Protein AF-A0A7L2IRP9-F1 (afdb_monomer_lite)

Organism: NCBI:txid91796

Sequence (71 aa):
LYQVPRNQTKLTIMLEKLGMNYDGRPHSGLDDSKNIARIAVRIMHAGQLMTVSSLAPLEGAPAPQMPRYRN

Radius of gyration: 16.25 Å; chains: 1; bounding box: 45×34×26 Å

Secondary structure (DSSP, 8-state):
-----GGG-SHHHHHHHTT-PPPS-TT-HHHHHHHHHHHHHHHHHTT-----S--S--PPPPPP-PPPP--

Foldseek 3Di:
DPDDPPVCPDLQSLQVVLVHHQPDDPPPPVSSVVSVVVSVVSCVVVVNPDPPPPVDDDDDDDDDDDDDDDD

pLDDT: mean 87.38, std 13.83, range [46.97, 98.38]

InterPro domains:
  IPR036397 Ribonuclease H superfamily [G3DSA:3.30.420.10] (1-70)
  IPR051274 3'-5' Exoribonuclease [PTHR23044] (6-54)

Structure (mmCIF, N/CA/C/O backbone):
data_AF-A0A7L2IRP9-F1
#
_entry.id   AF-A0A7L2IRP9-F1
#
loop_
_atom_site.group_PDB
_atom_site.id
_atom_site.type_symbol
_atom_site.label_atom_id
_atom_site.label_alt_id
_atom_site.label_comp_id
_atom_site.label_asym_id
_atom_site.label_entity_id
_atom_site.label_seq_id
_atom_site.pdbx_PDB_ins_code
_atom_site.Cartn_x
_atom_site.Cartn_y
_atom_site.Cartn_z
_atom_site.occupancy
_atom_site.B_iso_or_equiv
_atom_site.auth_seq_id
_atom_site.auth_comp_id
_atom_site.auth_asym_id
_atom_site.auth_atom_id
_atom_site.pdbx_PDB_model_num
ATOM 1 N N . LEU A 1 1 ? -13.617 1.979 14.332 1.00 60.25 1 LEU A N 1
ATOM 2 C CA . LEU A 1 1 ? -12.186 2.366 14.377 1.00 60.25 1 LEU A CA 1
ATOM 3 C C . LEU A 1 1 ? -11.350 1.103 14.493 1.00 60.25 1 LEU A C 1
ATOM 5 O O . LEU A 1 1 ? -11.569 0.355 15.437 1.00 60.25 1 LEU A O 1
ATOM 9 N N . TYR A 1 2 ? -10.446 0.829 13.549 1.00 71.94 2 TYR A N 1
ATOM 10 C CA . TYR A 1 2 ? -9.544 -0.323 13.655 1.00 71.94 2 TYR A CA 1
ATOM 11 C C . TYR A 1 2 ? -8.460 -0.020 14.699 1.00 71.94 2 TYR A C 1
ATOM 13 O O . TYR A 1 2 ? -7.389 0.474 14.363 1.00 71.94 2 TYR A O 1
ATOM 21 N N . GLN A 1 3 ? -8.751 -0.267 15.976 1.00 80.75 3 GLN A N 1
ATOM 22 C CA . GLN A 1 3 ? -7.742 -0.257 17.035 1.00 80.75 3 GLN A CA 1
ATOM 23 C C . GLN A 1 3 ? -7.159 -1.662 17.139 1.00 80.75 3 GLN A C 1
ATOM 25 O O . GLN A 1 3 ? -7.819 -2.589 17.603 1.00 80.75 3 GLN A O 1
ATOM 30 N N . VAL A 1 4 ? -5.941 -1.833 16.634 1.00 85.56 4 VAL A N 1
ATOM 31 C CA . VAL A 1 4 ? -5.240 -3.120 16.626 1.00 85.56 4 VAL A CA 1
ATOM 32 C C . VAL A 1 4 ? -3.825 -2.922 17.173 1.00 85.56 4 VAL A C 1
ATOM 34 O O . VAL A 1 4 ? -3.224 -1.875 16.919 1.00 85.56 4 VAL A O 1
ATOM 37 N N . PRO A 1 5 ? -3.256 -3.885 17.916 1.00 90.88 5 PRO A N 1
ATOM 38 C CA . PRO A 1 5 ? -1.871 -3.782 18.357 1.00 90.88 5 PRO A CA 1
ATOM 39 C C . PRO A 1 5 ? -0.909 -3.765 17.154 1.00 90.88 5 PRO A C 1
ATOM 41 O O . PRO A 1 5 ? -1.203 -4.333 16.101 1.00 90.88 5 PRO A O 1
ATOM 44 N N . ARG A 1 6 ? 0.275 -3.149 17.299 1.00 89.56 6 ARG A N 1
ATOM 45 C CA . ARG A 1 6 ? 1.258 -2.978 16.201 1.00 89.56 6 ARG A CA 1
ATOM 46 C C . ARG A 1 6 ? 1.688 -4.298 15.546 1.00 89.56 6 ARG A C 1
ATOM 48 O O . ARG A 1 6 ? 2.012 -4.333 14.365 1.00 89.56 6 ARG A O 1
ATOM 55 N N . ASN A 1 7 ? 1.670 -5.410 16.279 1.00 90.81 7 ASN A N 1
ATOM 56 C CA . ASN A 1 7 ? 1.978 -6.726 15.707 1.00 90.81 7 ASN A CA 1
ATOM 57 C C . ASN A 1 7 ? 0.936 -7.202 14.667 1.00 90.81 7 ASN A C 1
ATOM 59 O O . ASN A 1 7 ? 1.235 -8.111 13.897 1.00 90.81 7 ASN A O 1
ATOM 63 N N . GLN A 1 8 ? -0.239 -6.564 14.603 1.00 90.00 8 GLN A N 1
ATOM 64 C CA . GLN A 1 8 ? -1.317 -6.823 13.645 1.00 90.00 8 GLN A CA 1
ATOM 65 C C . GLN A 1 8 ? -1.367 -5.808 12.488 1.00 90.00 8 GLN A C 1
ATOM 67 O O . GLN A 1 8 ? -2.322 -5.820 11.715 1.00 90.00 8 GLN A O 1
ATOM 72 N N . THR A 1 9 ? -0.357 -4.943 12.334 1.00 93.38 9 THR A N 1
ATOM 73 C CA . THR A 1 9 ? -0.266 -3.976 11.221 1.00 93.38 9 THR A CA 1
ATOM 74 C C . THR A 1 9 ? 0.712 -4.421 10.127 1.00 93.38 9 THR A C 1
ATOM 76 O O . THR A 1 9 ? 1.245 -3.593 9.392 1.00 93.38 9 THR A O 1
ATOM 79 N N . LYS A 1 10 ? 1.008 -5.724 10.029 1.00 96.31 10 LYS A N 1
ATOM 80 C CA . LYS A 1 10 ? 1.763 -6.277 8.891 1.00 96.31 10 LYS A CA 1
ATOM 81 C C . LYS A 1 10 ? 0.880 -6.254 7.641 1.00 96.31 10 LYS A C 1
ATOM 83 O O . LYS A 1 10 ? -0.308 -6.534 7.753 1.00 96.31 10 LYS A O 1
ATOM 88 N N . LEU A 1 11 ? 1.461 -6.001 6.465 1.00 95.94 11 LEU A N 1
ATOM 89 C CA . LEU A 1 11 ? 0.723 -5.857 5.199 1.00 95.94 11 LEU A CA 1
ATOM 90 C C . LEU A 1 11 ? -0.258 -7.013 4.935 1.00 95.94 11 LEU A C 1
ATOM 92 O O . LEU A 1 11 ? -1.432 -6.776 4.673 1.00 95.94 11 LEU A O 1
ATOM 96 N N . THR A 1 12 ? 0.199 -8.257 5.074 1.00 96.50 12 THR A N 1
ATOM 97 C CA . THR A 1 12 ? -0.638 -9.449 4.873 1.00 96.50 12 THR A CA 1
ATOM 98 C C . THR A 1 12 ? -1.792 -9.537 5.874 1.00 96.50 12 THR A C 1
ATOM 100 O O . THR A 1 12 ? -2.918 -9.799 5.471 1.00 96.50 12 THR A O 1
ATOM 103 N N . ILE A 1 13 ? -1.542 -9.231 7.153 1.00 96.44 13 ILE A N 1
ATOM 104 C CA . ILE A 1 13 ? -2.574 -9.210 8.205 1.00 96.44 13 ILE A CA 1
ATOM 105 C C . ILE A 1 13 ? -3.593 -8.098 7.937 1.00 96.44 13 ILE A C 1
ATOM 107 O O . ILE A 1 13 ? -4.789 -8.280 8.138 1.00 96.44 13 ILE A O 1
ATOM 111 N N . MET A 1 14 ? -3.134 -6.927 7.493 1.00 96.19 14 MET A N 1
ATOM 112 C CA . MET A 1 14 ? -4.024 -5.815 7.165 1.00 96.19 14 MET A CA 1
ATOM 113 C C . MET A 1 14 ? -4.947 -6.162 5.997 1.00 96.19 14 MET A C 1
ATOM 115 O O . MET A 1 14 ? -6.137 -5.875 6.075 1.00 96.19 14 MET A O 1
ATOM 119 N N . LEU A 1 15 ? -4.421 -6.800 4.946 1.00 96.81 15 LEU A N 1
ATOM 120 C CA . LEU A 1 15 ? -5.226 -7.296 3.827 1.00 96.81 15 LEU A CA 1
ATOM 121 C C . LEU A 1 15 ? -6.261 -8.316 4.308 1.00 96.81 15 LEU A C 1
ATOM 123 O O . LEU A 1 15 ? -7.449 -8.129 4.062 1.00 96.81 15 LEU A O 1
ATOM 127 N N . GLU A 1 16 ? -5.828 -9.323 5.068 1.00 95.81 16 GLU A N 1
ATOM 128 C CA . GLU A 1 16 ? -6.699 -10.366 5.619 1.00 95.81 16 GLU A CA 1
ATOM 129 C C . GLU A 1 16 ? -7.848 -9.767 6.444 1.00 95.81 16 GLU A C 1
ATOM 131 O O . GLU A 1 16 ? -9.017 -10.066 6.205 1.00 95.81 16 GLU A O 1
ATOM 136 N N . LYS A 1 17 ? -7.542 -8.836 7.357 1.00 93.12 17 LYS A N 1
ATOM 137 C CA . LYS A 1 17 ? -8.548 -8.146 8.181 1.00 93.12 17 LYS A CA 1
ATOM 138 C C . LYS A 1 17 ? -9.531 -7.300 7.378 1.00 93.12 17 LYS A C 1
ATOM 140 O O . LYS A 1 17 ? -10.639 -7.053 7.846 1.00 93.12 17 LYS A O 1
ATOM 145 N N . LEU A 1 18 ? -9.128 -6.834 6.200 1.00 93.31 18 LEU A N 1
ATOM 146 C CA . LEU A 1 18 ? -9.986 -6.094 5.279 1.00 93.31 18 LEU A CA 1
ATOM 147 C C . LEU A 1 18 ? -10.734 -7.013 4.299 1.00 93.31 18 LEU A C 1
ATOM 149 O O . LEU A 1 18 ? -11.476 -6.502 3.457 1.00 93.31 18 LEU A O 1
ATOM 153 N N . GLY A 1 19 ? -10.568 -8.338 4.404 1.00 95.12 19 GLY A N 1
ATOM 154 C CA . GLY A 1 19 ? -11.157 -9.316 3.486 1.00 95.12 19 GLY A CA 1
ATOM 155 C C . GLY A 1 19 ? -10.523 -9.285 2.094 1.00 95.12 19 GLY A C 1
ATOM 156 O O . GLY A 1 19 ? -11.201 -9.526 1.098 1.00 95.12 19 GLY A O 1
ATOM 157 N N . MET A 1 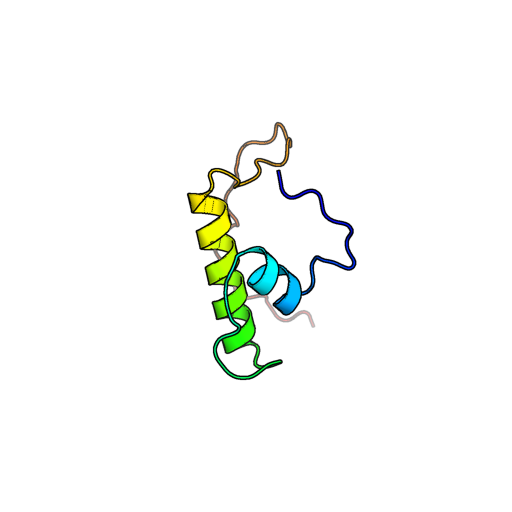20 ? -9.244 -8.919 2.010 1.00 96.75 20 MET A N 1
ATOM 158 C CA . MET A 1 20 ? -8.484 -8.766 0.772 1.00 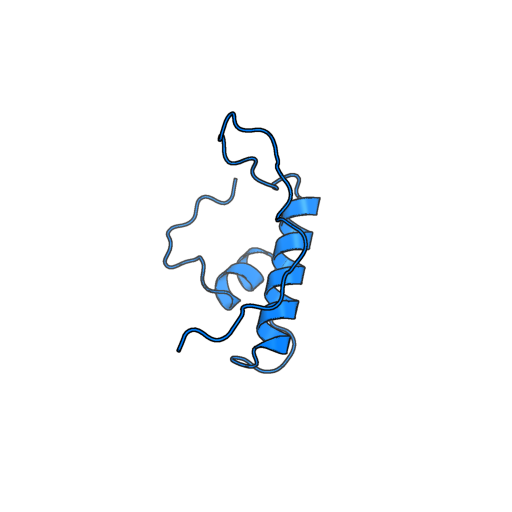96.75 20 MET A CA 1
ATOM 159 C C . MET A 1 20 ? -7.347 -9.789 0.706 1.00 96.75 20 MET A C 1
ATOM 161 O O . MET A 1 20 ? -6.785 -10.174 1.728 1.00 96.75 20 MET A O 1
ATOM 165 N N . ASN A 1 21 ? -6.959 -10.174 -0.510 1.00 97.50 21 ASN A N 1
ATOM 166 C CA . ASN A 1 21 ? -5.795 -11.024 -0.759 1.00 97.50 21 ASN A CA 1
ATOM 167 C C . ASN A 1 21 ? -4.591 -10.194 -1.214 1.00 97.50 21 ASN A C 1
ATOM 169 O O . ASN A 1 21 ? -4.746 -9.096 -1.759 1.00 97.50 21 ASN A O 1
ATOM 173 N N . TYR A 1 22 ? -3.394 -10.739 -1.002 1.00 97.94 22 TYR A N 1
ATOM 174 C CA . TYR A 1 22 ? -2.167 -10.180 -1.557 1.00 97.94 22 TYR A CA 1
ATOM 175 C C . TYR A 1 22 ? -2.105 -10.440 -3.063 1.00 97.94 22 TYR A C 1
ATOM 177 O O . TYR A 1 22 ? -2.197 -11.589 -3.493 1.00 97.94 22 TYR A O 1
ATOM 185 N N . ASP A 1 23 ? -1.892 -9.382 -3.845 1.00 97.69 23 ASP A N 1
ATOM 186 C CA . ASP A 1 23 ? -1.706 -9.485 -5.294 1.00 97.69 23 ASP A CA 1
ATOM 187 C C . ASP A 1 23 ? -0.213 -9.360 -5.646 1.00 97.69 23 ASP A C 1
ATOM 189 O O . ASP A 1 23 ? 0.434 -8.395 -5.235 1.00 97.69 23 ASP A O 1
ATOM 193 N N . GLY A 1 24 ? 0.325 -10.287 -6.446 1.00 97.06 24 GLY A N 1
ATOM 194 C CA . GLY A 1 24 ? 1.702 -10.231 -6.961 1.00 97.06 24 GLY A CA 1
ATOM 195 C C . GLY A 1 24 ? 2.723 -11.021 -6.135 1.00 97.06 24 GLY A C 1
ATOM 196 O O . GLY A 1 24 ? 2.379 -12.010 -5.485 1.00 97.06 24 GLY A O 1
ATOM 197 N N . ARG A 1 25 ? 3.999 -10.609 -6.182 1.00 97.44 25 ARG A N 1
ATOM 198 C CA . ARG A 1 25 ? 5.097 -11.309 -5.492 1.00 97.44 25 ARG A CA 1
ATOM 199 C C . ARG A 1 25 ? 5.456 -10.619 -4.169 1.00 97.44 25 ARG A C 1
ATOM 201 O O . ARG A 1 25 ? 5.933 -9.486 -4.213 1.00 97.44 25 ARG A O 1
ATOM 208 N N . PRO A 1 26 ? 5.368 -11.309 -3.015 1.00 94.88 26 PRO A N 1
ATOM 209 C CA . PRO A 1 26 ? 5.839 -10.774 -1.740 1.00 94.88 26 PRO A CA 1
ATOM 210 C C . PRO A 1 26 ? 7.272 -10.235 -1.815 1.00 94.88 26 PRO A C 1
ATO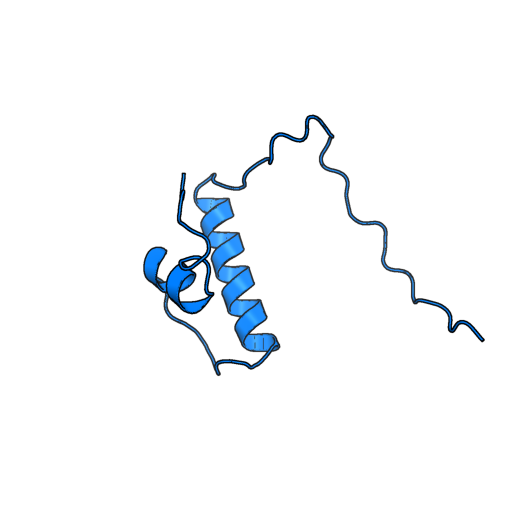M 212 O O . PRO A 1 26 ? 8.138 -10.840 -2.458 1.00 94.88 26 PRO A O 1
ATOM 215 N N . HIS A 1 27 ? 7.520 -9.110 -1.141 1.00 94.31 27 HIS A N 1
ATOM 216 C CA . HIS A 1 27 ? 8.811 -8.408 -1.112 1.00 94.31 27 HIS A CA 1
ATOM 217 C C . HIS A 1 27 ? 9.235 -7.776 -2.453 1.00 94.31 27 HIS A C 1
ATOM 219 O O . HIS A 1 27 ? 10.376 -7.337 -2.599 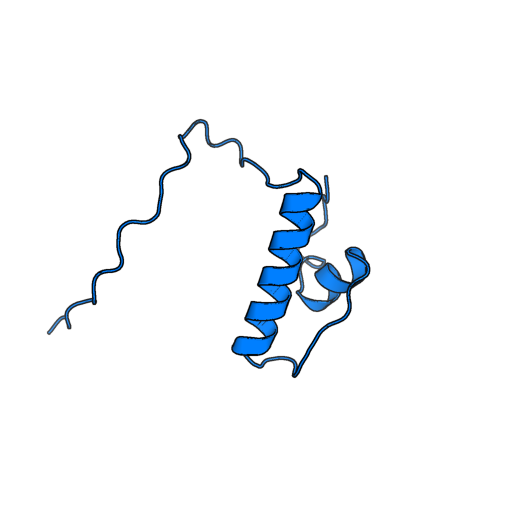1.00 94.31 27 HIS A O 1
ATOM 225 N N . SER A 1 28 ? 8.339 -7.727 -3.444 1.00 97.62 28 SER A N 1
ATOM 226 C CA . SER A 1 28 ? 8.467 -6.849 -4.609 1.00 97.62 28 SER A CA 1
ATOM 227 C C . SER A 1 28 ? 7.973 -5.455 -4.226 1.00 97.62 28 SER A C 1
ATOM 229 O O . SER A 1 28 ? 6.788 -5.277 -3.953 1.00 97.62 28 SER A O 1
ATOM 231 N N . GLY A 1 29 ? 8.851 -4.446 -4.244 1.00 98.00 29 GLY A N 1
ATOM 232 C CA . GLY A 1 29 ? 8.487 -3.086 -3.821 1.00 98.00 29 GLY A CA 1
ATOM 233 C C . GLY A 1 29 ? 7.309 -2.489 -4.603 1.00 98.00 29 GLY A C 1
ATOM 234 O O . GLY A 1 29 ? 6.491 -1.767 -4.032 1.00 98.00 29 GLY A O 1
ATOM 235 N N . LEU A 1 30 ? 7.177 -2.831 -5.890 1.00 98.25 30 LEU A N 1
ATOM 236 C CA . LEU A 1 30 ? 6.048 -2.410 -6.723 1.00 98.25 30 LEU A CA 1
ATOM 237 C C . LEU A 1 30 ? 4.734 -3.073 -6.288 1.00 98.25 30 LEU A C 1
ATOM 239 O O . LEU A 1 30 ? 3.712 -2.394 -6.186 1.00 98.25 30 LEU A O 1
ATOM 243 N N . ASP A 1 31 ? 4.746 -4.380 -6.033 1.00 98.06 31 ASP A N 1
ATOM 244 C CA . ASP A 1 31 ? 3.534 -5.114 -5.657 1.00 98.06 31 ASP A CA 1
ATOM 245 C C . ASP A 1 31 ? 3.117 -4.791 -4.219 1.00 98.06 31 ASP A C 1
ATOM 247 O O . ASP A 1 31 ? 1.935 -4.562 -3.956 1.00 98.06 31 ASP A O 1
ATOM 251 N N . ASP A 1 32 ? 4.075 -4.636 -3.303 1.00 98.00 32 ASP A N 1
ATOM 252 C CA . ASP A 1 32 ? 3.814 -4.149 -1.947 1.00 98.00 32 ASP A CA 1
ATOM 253 C C . ASP A 1 32 ? 3.167 -2.755 -1.988 1.00 98.00 32 ASP A C 1
ATOM 255 O O . ASP A 1 32 ? 2.148 -2.525 -1.334 1.00 98.00 32 ASP A O 1
ATOM 259 N N . SER A 1 33 ? 3.681 -1.850 -2.831 1.00 98.38 33 SER A N 1
ATOM 260 C CA . SER A 1 33 ? 3.125 -0.499 -3.008 1.00 98.38 33 SER A CA 1
ATOM 261 C C . SER A 1 33 ? 1.691 -0.517 -3.552 1.00 98.38 33 SER A C 1
ATOM 263 O O . SER A 1 33 ? 0.842 0.232 -3.065 1.00 98.38 33 SER A O 1
ATOM 265 N N . LYS A 1 34 ? 1.374 -1.400 -4.512 1.00 98.25 34 LYS A N 1
ATOM 266 C CA . LYS A 1 34 ? -0.003 -1.587 -5.012 1.00 98.25 34 LYS A CA 1
ATOM 267 C C . LYS A 1 34 ? -0.942 -2.089 -3.915 1.00 98.25 34 LYS A C 1
ATOM 269 O O . LYS A 1 34 ? -2.054 -1.582 -3.781 1.00 98.25 34 LYS A O 1
ATOM 274 N N . ASN A 1 35 ? -0.507 -3.056 -3.109 1.00 98.31 35 ASN A N 1
ATOM 275 C CA . ASN A 1 35 ? -1.312 -3.573 -2.003 1.00 98.31 35 ASN A CA 1
ATOM 276 C C . ASN A 1 35 ? -1.531 -2.515 -0.906 1.00 98.31 35 ASN A C 1
ATOM 278 O O . ASN A 1 35 ? -2.649 -2.369 -0.414 1.00 98.31 35 ASN A O 1
ATOM 282 N N . ILE A 1 36 ? -0.512 -1.713 -0.583 1.00 97.88 36 ILE A N 1
ATOM 283 C CA . ILE A 1 36 ? -0.641 -0.571 0.335 1.00 97.88 36 ILE A CA 1
ATOM 284 C C . ILE A 1 36 ? -1.640 0.459 -0.214 1.00 97.88 36 ILE A C 1
ATOM 286 O O . ILE A 1 36 ? -2.507 0.924 0.525 1.00 97.88 36 ILE A O 1
ATOM 290 N N . ALA A 1 37 ? -1.581 0.776 -1.511 1.00 97.62 37 ALA A N 1
ATOM 291 C CA . ALA A 1 37 ? -2.533 1.688 -2.142 1.00 97.62 37 ALA A CA 1
ATOM 292 C C . ALA A 1 37 ? -3.978 1.162 -2.061 1.00 97.62 37 ALA A C 1
ATOM 294 O O . ALA A 1 37 ? -4.893 1.916 -1.730 1.00 97.62 37 ALA A O 1
ATOM 295 N N . ARG A 1 38 ? -4.192 -0.142 -2.282 1.00 97.31 38 ARG A N 1
ATOM 296 C CA . ARG A 1 38 ? -5.510 -0.791 -2.138 1.00 97.31 38 ARG A CA 1
ATOM 297 C C . ARG A 1 38 ? -6.061 -0.671 -0.715 1.00 97.31 38 ARG A C 1
ATOM 299 O O . ARG A 1 38 ? -7.237 -0.350 -0.541 1.00 97.31 38 ARG A O 1
ATOM 306 N N . ILE A 1 39 ? -5.213 -0.871 0.296 1.00 95.81 39 ILE A N 1
ATOM 307 C CA . ILE A 1 39 ? -5.572 -0.648 1.703 1.00 95.81 39 ILE A CA 1
ATOM 308 C C . ILE A 1 39 ? -5.972 0.814 1.928 1.00 95.81 39 ILE A C 1
ATOM 310 O O . ILE A 1 39 ? -7.024 1.070 2.514 1.00 95.81 39 ILE A O 1
ATOM 314 N N . ALA A 1 40 ? -5.169 1.771 1.451 1.00 94.25 40 ALA A N 1
ATOM 315 C CA . ALA A 1 40 ? -5.451 3.197 1.611 1.00 94.25 40 ALA A CA 1
ATOM 316 C C . ALA A 1 40 ? -6.812 3.573 1.006 1.00 94.25 40 ALA A C 1
ATOM 318 O O . ALA A 1 40 ? -7.633 4.200 1.674 1.00 94.25 40 ALA A O 1
ATOM 319 N N . VAL A 1 41 ? -7.096 3.107 -0.215 1.00 93.81 41 VAL A N 1
ATOM 320 C CA . VAL A 1 41 ? -8.397 3.279 -0.880 1.00 93.81 41 VAL A CA 1
ATOM 321 C C . VAL A 1 41 ? -9.528 2.701 -0.031 1.00 93.81 41 VAL A C 1
ATOM 323 O O . VAL A 1 41 ? -10.518 3.386 0.224 1.00 93.81 41 VAL A O 1
ATOM 326 N N . ARG A 1 42 ? -9.379 1.475 0.486 1.00 91.88 42 ARG A N 1
ATOM 327 C CA . ARG A 1 42 ? -10.406 0.839 1.324 1.00 91.88 42 ARG A CA 1
ATOM 328 C C . ARG A 1 42 ? -10.698 1.632 2.601 1.00 91.88 42 ARG A C 1
ATOM 330 O O . ARG A 1 42 ? -11.862 1.771 2.969 1.00 91.88 42 ARG A O 1
ATOM 337 N N . ILE A 1 43 ? -9.666 2.169 3.249 1.00 89.31 43 ILE A N 1
ATOM 338 C CA . ILE A 1 43 ? -9.795 2.993 4.460 1.00 89.31 43 ILE A CA 1
ATOM 339 C C . ILE A 1 43 ? -10.491 4.325 4.147 1.00 89.31 43 ILE A C 1
ATOM 341 O O . ILE A 1 43 ? -11.379 4.737 4.896 1.00 89.31 43 ILE A O 1
ATOM 345 N N . MET A 1 44 ? -10.134 4.970 3.030 1.00 87.25 44 MET A N 1
ATOM 346 C CA . MET A 1 44 ? -10.784 6.202 2.565 1.00 87.25 44 MET A CA 1
ATOM 347 C C . MET A 1 44 ? -12.280 5.990 2.316 1.00 87.25 44 MET A C 1
ATOM 349 O O . MET A 1 44 ? -13.098 6.748 2.831 1.00 87.25 44 MET A O 1
ATOM 353 N N . HIS A 1 45 ? -12.651 4.917 1.610 1.00 87.62 45 HIS A N 1
ATOM 354 C CA . HIS A 1 45 ? -14.056 4.575 1.361 1.00 87.62 45 HIS A CA 1
ATOM 355 C C . HIS A 1 45 ? -14.837 4.227 2.631 1.00 87.62 45 HIS A C 1
ATOM 357 O O . HIS A 1 45 ? -16.033 4.489 2.699 1.00 87.62 45 HIS A O 1
ATOM 363 N N . ALA A 1 46 ? -14.182 3.657 3.645 1.00 85.00 46 ALA A N 1
ATOM 364 C CA . ALA A 1 46 ? -14.811 3.371 4.931 1.00 85.00 46 ALA A CA 1
ATOM 365 C C . ALA A 1 46 ? -15.064 4.635 5.781 1.00 85.00 46 ALA A C 1
ATOM 367 O O . ALA A 1 46 ? -15.505 4.517 6.922 1.00 85.00 46 ALA A O 1
ATOM 368 N N . GLY A 1 47 ? -14.745 5.836 5.273 1.00 73.81 47 GLY A N 1
ATOM 369 C CA . GLY A 1 47 ? -14.825 7.084 6.038 1.00 73.81 47 GLY A CA 1
ATOM 370 C C . GLY A 1 47 ? -13.818 7.132 7.191 1.00 73.81 47 GLY A C 1
ATOM 371 O O . GLY A 1 47 ? -13.971 7.911 8.125 1.00 73.81 47 GLY A O 1
ATOM 372 N N . GLN A 1 48 ? -12.796 6.271 7.147 1.00 67.56 48 GLN A N 1
ATOM 373 C CA . GLN A 1 48 ? -11.787 6.112 8.191 1.00 67.56 48 GLN A CA 1
ATOM 374 C C . GLN A 1 48 ? -10.454 6.749 7.811 1.00 67.56 48 GLN A C 1
ATOM 376 O O . GLN A 1 48 ? -9.429 6.394 8.397 1.00 67.56 48 GLN A O 1
ATOM 381 N N . LEU A 1 49 ? -10.446 7.685 6.854 1.00 59.22 49 LEU A N 1
ATOM 382 C CA . LEU A 1 49 ? -9.318 8.592 6.700 1.00 59.22 49 LEU A CA 1
ATOM 383 C C . LEU A 1 49 ? -9.226 9.386 8.003 1.00 59.22 49 LEU A C 1
ATOM 385 O O . LEU A 1 49 ? -9.949 10.352 8.222 1.00 59.22 49 LEU A O 1
ATOM 389 N N . MET A 1 50 ? -8.414 8.876 8.926 1.00 55.09 50 MET A N 1
ATOM 390 C CA . MET A 1 50 ? -8.176 9.518 10.198 1.00 55.09 50 MET A CA 1
ATOM 391 C C . MET A 1 50 ? -7.434 10.803 9.869 1.00 55.09 50 MET A C 1
ATOM 393 O O . MET A 1 50 ? -6.229 10.800 9.621 1.00 55.09 50 MET A O 1
ATOM 397 N N . THR A 1 51 ? -8.176 11.904 9.909 1.00 46.97 51 THR A N 1
ATOM 398 C CA . THR A 1 51 ? -7.739 13.123 10.566 1.00 46.97 51 THR A CA 1
ATOM 399 C C . THR A 1 51 ? -7.132 12.677 11.891 1.00 46.97 51 THR A C 1
ATOM 401 O O . THR A 1 51 ? -7.822 12.466 12.889 1.00 46.97 51 THR A O 1
ATOM 404 N N . VAL A 1 52 ? -5.821 12.429 11.899 1.00 47.31 52 VAL A N 1
ATOM 405 C CA . VAL A 1 52 ? -5.081 12.582 13.142 1.00 47.31 52 VAL A CA 1
ATOM 406 C C . VAL A 1 52 ? -5.487 13.966 13.620 1.00 47.31 52 VAL A C 1
ATOM 408 O O . VAL A 1 52 ? -5.486 14.910 12.832 1.00 47.31 52 VAL A O 1
ATOM 411 N N . SER A 1 53 ? -5.924 14.068 14.868 1.00 50.97 53 SER A N 1
ATOM 412 C CA . SER A 1 53 ? -6.199 15.341 15.521 1.00 50.97 53 SER A CA 1
ATOM 413 C C . SER A 1 53 ? -4.890 16.128 15.679 1.00 50.97 53 SER A C 1
ATOM 415 O O . SER A 1 53 ? -4.453 16.408 16.789 1.00 50.97 53 SER A O 1
ATOM 417 N N . SER A 1 54 ? -4.219 16.472 14.583 1.00 54.31 54 SER A N 1
ATOM 418 C CA . SER A 1 54 ? -3.466 17.701 14.520 1.00 54.31 54 SER A CA 1
ATOM 419 C C . SER A 1 54 ? -4.498 18.758 14.174 1.00 54.31 54 SER A C 1
ATOM 421 O O . SER A 1 54 ? -5.057 18.746 13.086 1.00 54.31 54 SER A O 1
ATOM 423 N N . LEU A 1 55 ? -4.747 19.691 15.086 1.00 60.41 55 LEU A N 1
ATOM 424 C CA . LEU A 1 55 ? -5.483 20.929 14.794 1.00 60.41 55 LEU A CA 1
ATOM 425 C C . LEU A 1 55 ? -4.864 21.726 13.622 1.00 60.41 55 LEU A C 1
ATOM 427 O O . LEU A 1 55 ? -5.421 22.730 13.193 1.00 60.41 55 LEU A O 1
ATOM 431 N N . ALA A 1 56 ? -3.696 21.301 13.132 1.00 72.31 56 ALA A N 1
ATOM 432 C CA . ALA A 1 56 ? -3.062 21.814 11.939 1.00 72.31 56 ALA A CA 1
ATOM 433 C C . ALA A 1 56 ? -3.921 21.535 10.687 1.00 72.31 56 ALA A C 1
ATOM 435 O O . ALA A 1 56 ? -4.392 20.408 10.503 1.00 72.31 56 ALA A O 1
ATOM 436 N N . PRO A 1 57 ? -4.089 22.537 9.808 1.00 79.19 57 PRO A N 1
ATOM 437 C CA . PRO A 1 57 ? -4.652 22.342 8.481 1.00 79.19 57 PRO A CA 1
ATOM 438 C C . PRO A 1 57 ? -3.925 21.240 7.704 1.00 79.19 57 PRO A C 1
ATOM 440 O O . PRO A 1 57 ? -2.726 21.014 7.883 1.00 79.19 57 PRO A O 1
ATOM 443 N N . LEU A 1 58 ? -4.656 20.573 6.812 1.00 79.94 58 LEU A N 1
ATOM 444 C CA . LEU A 1 58 ? -4.070 19.647 5.851 1.00 79.94 58 LEU A CA 1
ATOM 445 C C . LEU A 1 58 ? -3.232 20.443 4.839 1.00 79.94 58 LEU A C 1
ATOM 447 O O . LEU A 1 58 ? -3.776 21.015 3.899 1.00 79.94 58 LEU A O 1
ATOM 451 N N . GLU A 1 59 ? -1.920 20.476 5.041 1.00 86.50 59 GLU A N 1
ATOM 452 C CA . GLU A 1 59 ? -0.958 21.061 4.105 1.00 86.50 59 GLU A CA 1
ATOM 453 C C . GLU A 1 59 ? -0.437 20.005 3.122 1.00 86.50 59 GLU A C 1
ATOM 455 O O . GLU A 1 59 ? -0.202 18.845 3.477 1.00 86.50 59 GLU A O 1
ATOM 460 N N . GLY A 1 60 ? -0.253 20.412 1.867 1.00 86.25 60 GLY A N 1
ATOM 461 C CA . GLY A 1 60 ? 0.336 19.560 0.839 1.00 86.25 60 GLY A CA 1
ATOM 462 C C . GLY A 1 60 ? 1.847 19.420 1.020 1.00 86.25 60 GLY A C 1
ATOM 463 O O . GLY A 1 60 ? 2.521 20.326 1.507 1.00 86.25 60 GLY A O 1
ATOM 464 N N . ALA A 1 61 ? 2.413 18.297 0.576 1.00 89.19 61 ALA A N 1
ATOM 465 C CA . ALA A 1 61 ? 3.861 18.217 0.413 1.00 89.19 61 ALA A CA 1
ATOM 466 C C . ALA A 1 61 ? 4.320 19.241 -0.652 1.00 89.19 61 ALA A C 1
ATOM 468 O O . ALA A 1 61 ? 3.616 19.431 -1.650 1.00 89.19 61 ALA A O 1
ATOM 469 N N . PRO A 1 62 ? 5.486 19.891 -0.481 1.00 93.25 62 PRO A N 1
ATOM 470 C CA . PRO A 1 62 ? 6.012 20.814 -1.480 1.00 93.25 62 PRO A CA 1
ATOM 471 C C . PRO A 1 62 ? 6.293 20.094 -2.805 1.00 93.25 62 PRO A C 1
ATOM 473 O O . PRO A 1 62 ? 6.534 18.883 -2.832 1.00 93.25 62 PRO A O 1
ATOM 476 N N . ALA A 1 63 ? 6.308 20.850 -3.907 1.00 94.19 63 ALA A N 1
ATOM 477 C CA . ALA A 1 63 ? 6.675 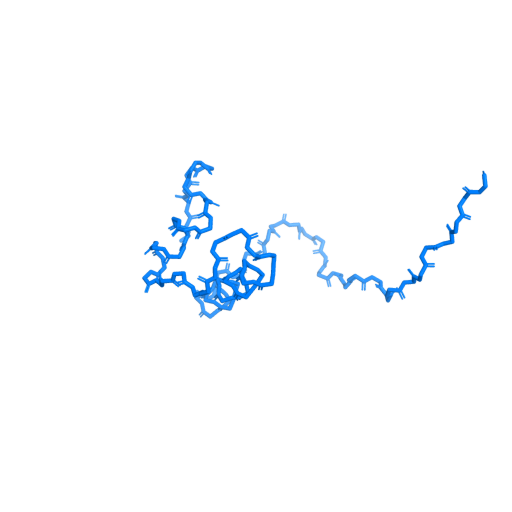20.310 -5.212 1.00 94.19 63 ALA A CA 1
ATOM 478 C C . ALA A 1 63 ? 8.062 19.639 -5.139 1.00 94.19 63 ALA A C 1
ATOM 480 O O . ALA A 1 63 ? 8.989 20.221 -4.563 1.00 94.19 63 ALA A O 1
ATOM 481 N N . PRO A 1 64 ? 8.223 18.430 -5.703 1.00 94.69 64 PRO A N 1
ATOM 482 C CA . PRO A 1 64 ? 9.475 17.699 -5.615 1.00 94.69 64 PRO A CA 1
ATOM 483 C C . PRO A 1 64 ? 10.600 18.495 -6.282 1.00 94.69 64 PRO A C 1
ATOM 485 O O . PRO A 1 64 ? 10.479 18.936 -7.422 1.00 94.69 64 PRO A O 1
ATOM 488 N N . GLN A 1 65 ? 11.707 18.659 -5.562 1.00 94.81 65 GLN A N 1
ATOM 489 C CA . GLN A 1 65 ? 12.944 19.250 -6.066 1.00 94.81 65 GLN A CA 1
ATOM 490 C C . GLN A 1 65 ? 14.021 18.168 -6.083 1.00 94.81 65 GLN A C 1
ATOM 492 O O . GLN A 1 65 ? 14.118 17.377 -5.144 1.00 94.81 65 GLN A O 1
ATOM 497 N N . MET A 1 66 ? 14.841 18.125 -7.134 1.00 94.25 66 MET A N 1
ATOM 498 C CA . MET A 1 66 ? 15.963 17.188 -7.203 1.00 94.25 66 MET A CA 1
ATOM 499 C C . MET A 1 66 ? 17.032 17.593 -6.172 1.00 94.25 66 MET A C 1
ATOM 501 O O . MET A 1 66 ? 17.541 18.716 -6.250 1.00 94.25 66 MET A O 1
ATOM 505 N N . PRO A 1 67 ? 17.395 16.722 -5.210 1.00 93.19 67 PRO A N 1
ATOM 506 C CA . PRO A 1 67 ? 18.445 17.035 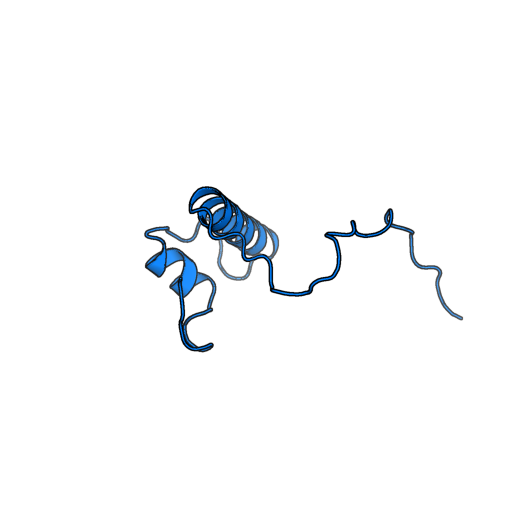-4.249 1.00 93.19 67 PRO A CA 1
ATOM 507 C C . PRO A 1 67 ? 19.777 17.282 -4.962 1.00 93.19 67 PRO A C 1
ATOM 509 O O . PRO A 1 67 ? 20.178 16.508 -5.831 1.00 93.19 67 PRO A O 1
ATOM 512 N N . ARG A 1 68 ? 20.480 18.357 -4.591 1.00 93.25 68 ARG A N 1
ATOM 513 C CA . ARG A 1 68 ? 21.845 18.604 -5.074 1.00 93.25 68 ARG A CA 1
ATOM 514 C C . ARG A 1 68 ? 22.834 17.731 -4.307 1.00 93.25 68 ARG A C 1
ATOM 516 O O . ARG A 1 68 ? 22.682 17.539 -3.101 1.00 93.25 68 ARG A O 1
ATOM 523 N N . TYR A 1 69 ? 23.853 17.236 -5.006 1.00 91.62 69 TYR A N 1
ATOM 524 C CA . TYR A 1 69 ? 24.971 16.544 -4.372 1.00 91.62 69 TYR A CA 1
ATOM 525 C C . TYR A 1 69 ? 25.675 17.493 -3.394 1.00 91.62 69 TYR A C 1
ATOM 527 O O . TYR A 1 69 ? 25.875 18.671 -3.700 1.00 91.62 69 TYR A O 1
ATOM 535 N N . ARG A 1 70 ? 26.018 16.991 -2.208 1.00 87.31 70 ARG A N 1
ATOM 536 C CA . ARG A 1 70 ? 26.768 17.735 -1.196 1.00 87.31 70 ARG A CA 1
ATOM 537 C C . ARG A 1 70 ? 28.203 17.215 -1.241 1.00 87.31 70 ARG A C 1
ATOM 539 O O . ARG A 1 70 ? 28.406 16.036 -0.964 1.00 87.31 70 ARG A O 1
ATOM 546 N N . ASN A 1 71 ? 29.133 18.066 -1.685 1.00 73.31 71 ASN A N 1
ATOM 547 C CA . ASN A 1 71 ? 30.567 17.754 -1.736 1.00 73.31 71 ASN A CA 1
ATOM 548 C C . ASN A 1 71 ? 31.143 17.541 -0.337 1.00 73.31 71 ASN A C 1
ATOM 550 O O . ASN A 1 71 ? 30.706 18.268 0.587 1.00 73.31 71 ASN A O 1
#